Protein AF-H2ZUG1-F1 (afdb_monomer_lite)

Organism: Latimeria chalumnae (NCBI:txid7897)

Structure (mmCIF, N/CA/C/O backbone):
data_AF-H2ZUG1-F1
#
_entry.id   AF-H2ZUG1-F1
#
loop_
_atom_site.group_PDB
_atom_site.id
_atom_site.type_symbol
_atom_site.label_atom_id
_atom_site.label_alt_id
_atom_site.label_comp_id
_atom_site.label_asym_id
_atom_site.label_entity_id
_atom_site.label_seq_id
_atom_site.pdbx_PDB_ins_code
_atom_site.Cartn_x
_atom_site.Cartn_y
_atom_site.Cartn_z
_atom_site.occupancy
_atom_site.B_iso_or_equiv
_atom_site.auth_seq_id
_atom_site.auth_comp_id
_atom_site.auth_asym_id
_atom_site.auth_atom_id
_atom_site.pdbx_PDB_model_num
ATOM 1 N N . MET A 1 1 ? -25.401 -2.057 4.108 1.00 53.91 1 MET A N 1
ATOM 2 C CA . MET A 1 1 ? -24.502 -0.977 3.658 1.00 53.91 1 MET A CA 1
ATOM 3 C C . MET A 1 1 ? -23.612 -0.651 4.839 1.00 53.91 1 MET A C 1
ATOM 5 O O . MET A 1 1 ? -24.139 -0.219 5.851 1.00 53.91 1 MET A O 1
ATOM 9 N N . ILE A 1 2 ? -22.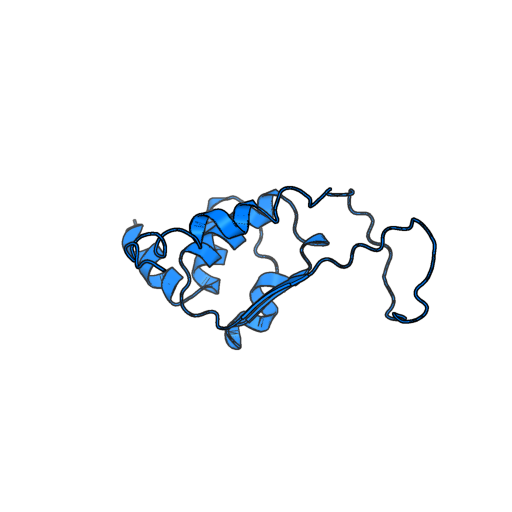327 -1.004 4.782 1.00 57.47 2 ILE A N 1
ATOM 10 C CA . ILE A 1 2 ? -21.398 -0.669 5.869 1.00 57.47 2 ILE A CA 1
ATOM 11 C C . ILE A 1 2 ? -21.137 0.832 5.773 1.00 57.47 2 ILE A C 1
ATOM 13 O O . ILE A 1 2 ? -20.850 1.336 4.685 1.00 57.47 2 ILE A O 1
ATOM 17 N N . ASP A 1 3 ? -21.267 1.543 6.888 1.00 73.25 3 ASP A N 1
ATOM 18 C CA . ASP A 1 3 ? -20.994 2.971 6.927 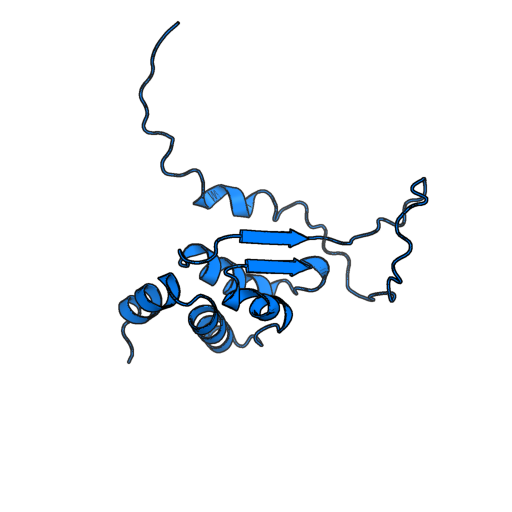1.00 73.25 3 ASP A CA 1
ATOM 19 C C . ASP A 1 3 ? -19.541 3.239 6.529 1.00 73.25 3 ASP A C 1
ATOM 21 O O . ASP A 1 3 ? -18.599 2.662 7.079 1.00 73.25 3 ASP A O 1
ATOM 25 N N . THR A 1 4 ? -19.337 4.171 5.600 1.00 72.19 4 THR A N 1
ATOM 26 C CA . THR A 1 4 ? -18.001 4.599 5.147 1.00 72.19 4 THR A CA 1
ATOM 27 C C . THR A 1 4 ? -17.116 5.047 6.315 1.00 72.19 4 THR A C 1
ATOM 29 O O . THR A 1 4 ? -15.894 4.902 6.278 1.00 72.19 4 THR A O 1
ATOM 32 N N . VAL A 1 5 ? -17.734 5.534 7.393 1.00 70.00 5 VAL A N 1
ATOM 33 C CA . VAL A 1 5 ? -17.078 5.895 8.653 1.00 70.00 5 VAL A CA 1
ATOM 34 C C . VAL A 1 5 ? -16.536 4.667 9.392 1.00 70.00 5 VAL A C 1
ATOM 36 O O . VAL A 1 5 ? -15.423 4.728 9.911 1.00 70.00 5 VAL A O 1
ATOM 39 N N . GLN A 1 6 ? -17.272 3.552 9.427 1.00 73.25 6 GLN A N 1
ATOM 40 C CA . GLN A 1 6 ? -16.811 2.311 10.060 1.00 73.25 6 GLN A CA 1
ATOM 41 C C . GLN A 1 6 ? -15.628 1.711 9.298 1.00 73.25 6 GLN A C 1
ATOM 43 O O . GLN A 1 6 ? -14.626 1.368 9.919 1.00 73.25 6 GLN A O 1
ATOM 48 N N . VAL A 1 7 ? -15.684 1.699 7.961 1.00 73.00 7 VAL A N 1
ATOM 49 C CA . VAL A 1 7 ? -14.569 1.236 7.115 1.00 73.00 7 VAL A CA 1
ATOM 50 C C . VAL A 1 7 ? -13.310 2.075 7.344 1.00 73.00 7 VAL A C 1
ATOM 52 O O . VAL A 1 7 ? -12.223 1.525 7.491 1.00 73.00 7 VAL A O 1
ATOM 55 N N . ARG A 1 8 ? -13.443 3.406 7.434 1.00 70.56 8 ARG A N 1
ATOM 56 C CA . ARG A 1 8 ? -12.309 4.301 7.725 1.00 70.56 8 ARG A CA 1
ATOM 57 C C . ARG A 1 8 ? -11.729 4.072 9.116 1.00 70.56 8 ARG A C 1
ATOM 59 O O . ARG A 1 8 ? -10.513 4.049 9.271 1.00 70.56 8 ARG A O 1
ATOM 66 N N . ARG A 1 9 ? -12.586 3.898 10.127 1.00 74.19 9 ARG A N 1
ATOM 67 C CA . ARG A 1 9 ? -12.139 3.607 11.497 1.00 74.19 9 ARG A CA 1
ATOM 68 C C . ARG A 1 9 ? -11.399 2.281 11.558 1.00 74.19 9 ARG A C 1
ATOM 70 O O . ARG A 1 9 ? -10.335 2.229 12.152 1.00 74.19 9 ARG A O 1
ATOM 77 N N . GLN A 1 10 ? -11.920 1.242 10.914 1.00 75.31 10 GLN A N 1
ATOM 78 C CA . GLN A 1 10 ? -11.281 -0.069 10.907 1.00 75.31 10 GLN A CA 1
ATOM 79 C C . GLN A 1 10 ? -9.975 -0.062 10.106 1.00 75.31 10 GLN A C 1
ATOM 81 O O . GLN A 1 10 ? -8.977 -0.599 10.575 1.00 75.31 10 GLN A O 1
ATOM 86 N N . GLY A 1 11 ? -9.930 0.650 8.976 1.00 74.19 11 GLY A N 1
ATOM 87 C CA . GLY A 1 11 ? -8.708 0.819 8.188 1.00 74.19 11 GLY A CA 1
ATOM 88 C C . GLY A 1 11 ? -7.598 1.619 8.870 1.00 74.19 11 GLY A C 1
ATOM 89 O O . GLY A 1 11 ? -6.420 1.442 8.552 1.00 74.19 11 GLY A O 1
ATOM 90 N N . ALA A 1 12 ? -7.944 2.452 9.857 1.00 78.19 12 ALA A N 1
ATOM 91 C CA . ALA A 1 12 ? -6.951 3.130 10.685 1.00 78.19 12 ALA A CA 1
ATOM 92 C C . ALA A 1 12 ? -6.102 2.139 11.505 1.00 78.19 12 ALA A C 1
ATOM 94 O O . ALA A 1 12 ? -4.916 2.395 11.723 1.00 78.19 12 ALA A O 1
ATOM 95 N N . PHE A 1 13 ? -6.691 1.009 11.914 1.00 83.88 13 PHE A N 1
ATOM 96 C CA . PHE A 1 13 ? -6.041 -0.026 12.727 1.00 83.88 13 PHE A CA 1
ATOM 97 C C . PHE A 1 13 ? -5.571 -1.228 11.902 1.00 83.88 13 PHE A C 1
ATOM 99 O O . PHE A 1 13 ? -4.554 -1.829 12.229 1.00 83.88 13 PHE A O 1
ATOM 106 N N . ASP A 1 14 ? -6.266 -1.545 10.811 1.00 90.44 14 ASP A N 1
ATOM 107 C CA . ASP A 1 14 ? -5.963 -2.682 9.948 1.00 90.44 14 ASP A CA 1
ATOM 108 C C . ASP A 1 14 ? -5.704 -2.220 8.509 1.00 90.44 14 ASP A C 1
ATOM 110 O O . ASP A 1 14 ? -6.624 -1.999 7.714 1.00 90.44 14 ASP A O 1
ATOM 114 N N . PHE A 1 15 ? -4.417 -2.066 8.183 1.00 92.75 15 PHE A N 1
ATOM 115 C CA . PHE A 1 15 ? -3.979 -1.670 6.846 1.00 92.75 15 PHE A CA 1
ATOM 116 C C . PHE A 1 15 ? -4.413 -2.687 5.789 1.00 92.75 15 PHE A C 1
ATOM 118 O O . PHE A 1 15 ? -4.875 -2.297 4.718 1.00 92.75 15 PHE A O 1
ATOM 125 N N . GLN A 1 16 ? -4.261 -3.984 6.079 1.00 93.69 16 GLN A N 1
ATOM 126 C CA . GLN A 1 16 ? -4.454 -5.038 5.090 1.00 93.69 16 GLN A CA 1
ATOM 127 C C . GLN A 1 16 ? -5.912 -5.095 4.641 1.00 93.69 16 GLN A C 1
ATOM 129 O O . GLN A 1 16 ? -6.181 -5.059 3.441 1.00 93.69 16 GLN A O 1
ATOM 134 N N . SER A 1 17 ? -6.844 -5.130 5.594 1.00 92.19 17 SER A N 1
ATOM 135 C CA . SER A 1 17 ? -8.274 -5.203 5.284 1.00 92.19 17 SER A CA 1
ATOM 136 C C . SER A 1 17 ? -8.754 -3.976 4.507 1.00 92.19 17 SER A C 1
ATOM 138 O O . SER A 1 17 ? -9.566 -4.091 3.588 1.00 92.19 17 SER A O 1
ATOM 140 N N . HIS A 1 18 ? -8.238 -2.787 4.833 1.00 93.44 18 HIS A N 1
ATOM 141 C CA . HIS A 1 18 ? -8.615 -1.570 4.120 1.00 93.44 18 HIS A CA 1
ATOM 142 C C . HIS A 1 18 ? -8.027 -1.498 2.709 1.00 93.44 18 HIS A C 1
ATOM 144 O O . HIS A 1 18 ? -8.729 -1.105 1.777 1.00 93.44 18 HIS A O 1
ATOM 150 N N . TYR A 1 19 ? -6.779 -1.933 2.544 1.00 94.94 19 TYR A N 1
ATOM 151 C CA . TYR A 1 19 ? -6.142 -2.062 1.240 1.00 94.94 19 TYR A CA 1
ATOM 152 C C . TYR A 1 19 ? -6.891 -3.043 0.337 1.00 94.94 19 TYR A C 1
ATOM 154 O O . TYR A 1 19 ? -7.218 -2.693 -0.793 1.00 94.94 19 TYR A O 1
ATOM 162 N N . GLU A 1 20 ? -7.244 -4.228 0.840 1.00 94.75 20 GLU A N 1
ATOM 163 C CA . GLU A 1 20 ? -8.019 -5.222 0.085 1.00 94.75 20 GLU A CA 1
ATOM 164 C C . GLU A 1 20 ? -9.405 -4.696 -0.308 1.00 94.75 20 GLU A C 1
ATOM 166 O O . GLU A 1 20 ? -9.837 -4.883 -1.447 1.00 94.75 20 GLU A O 1
ATOM 171 N N . TYR A 1 21 ? -10.072 -3.972 0.595 1.00 93.50 21 TYR A N 1
ATOM 172 C CA . TYR A 1 21 ? -11.339 -3.303 0.303 1.00 93.50 21 TYR A CA 1
ATOM 173 C C . TYR A 1 21 ? -11.205 -2.264 -0.820 1.00 93.50 21 TYR A C 1
ATOM 175 O O . TYR A 1 21 ? -12.018 -2.242 -1.744 1.00 93.50 21 TYR A O 1
ATOM 183 N N . LEU A 1 22 ? -10.180 -1.406 -0.767 1.00 93.06 22 LEU A N 1
ATOM 184 C CA . LEU A 1 22 ? -9.937 -0.407 -1.809 1.00 93.06 22 LEU A CA 1
ATOM 185 C C . LEU A 1 22 ? -9.539 -1.052 -3.134 1.00 93.06 22 LEU A C 1
ATOM 187 O O . LEU A 1 22 ? -9.949 -0.566 -4.185 1.00 93.06 22 LEU A O 1
ATOM 191 N N . CYS A 1 23 ? -8.801 -2.161 -3.086 1.00 94.62 23 CYS A N 1
ATOM 192 C CA . CYS A 1 23 ? -8.491 -2.938 -4.272 1.00 94.62 23 CYS A CA 1
ATOM 193 C C . CYS A 1 23 ? -9.761 -3.455 -4.952 1.00 94.62 23 CYS A C 1
ATOM 195 O O . CYS A 1 23 ? -9.936 -3.226 -6.147 1.00 94.62 23 CYS A O 1
ATOM 197 N N . ALA A 1 24 ? -10.674 -4.055 -4.180 1.00 93.56 24 ALA A N 1
ATOM 198 C CA . ALA A 1 24 ? -11.964 -4.527 -4.678 1.00 93.56 24 ALA A CA 1
ATOM 199 C C . ALA A 1 24 ? -12.846 -3.391 -5.223 1.00 93.56 24 ALA A C 1
ATOM 201 O O . ALA A 1 24 ? -13.533 -3.576 -6.220 1.00 93.56 24 ALA A O 1
ATOM 202 N N . LEU A 1 25 ? -12.811 -2.205 -4.605 1.00 91.88 25 LEU A N 1
ATOM 203 C CA . LEU A 1 25 ? -13.580 -1.039 -5.054 1.00 91.88 25 LEU A CA 1
ATOM 204 C C . LEU A 1 25 ? -13.064 -0.446 -6.379 1.00 91.88 25 LEU A C 1
ATOM 206 O O . LEU A 1 25 ? -13.808 0.243 -7.071 1.00 91.88 25 LEU A O 1
ATOM 210 N N . GLN A 1 26 ? -11.788 -0.663 -6.698 1.00 90.75 26 GLN A N 1
ATOM 211 C CA . GLN A 1 26 ? -11.097 -0.077 -7.852 1.00 90.75 26 GLN A CA 1
ATOM 212 C C . GLN A 1 26 ? -10.734 -1.119 -8.919 1.00 90.75 26 GLN A C 1
ATOM 214 O O . GLN A 1 26 ? -9.883 -0.843 -9.763 1.00 90.75 26 GLN A O 1
ATOM 219 N N . ASP A 1 27 ? -11.329 -2.315 -8.852 1.00 90.81 27 ASP A N 1
ATOM 220 C CA . ASP A 1 27 ? -11.058 -3.440 -9.758 1.00 90.81 27 ASP A CA 1
ATOM 221 C C . ASP A 1 27 ? -9.555 -3.761 -9.903 1.00 90.81 27 ASP A C 1
ATOM 223 O O . ASP A 1 27 ? -9.064 -4.138 -10.969 1.00 90.81 27 ASP A O 1
ATOM 227 N N . SER A 1 28 ? -8.801 -3.611 -8.809 1.00 91.00 28 SER A N 1
ATOM 228 C CA . SER A 1 28 ? -7.372 -3.931 -8.746 1.00 91.00 28 SER A CA 1
ATOM 229 C C . SER A 1 28 ? -7.121 -5.177 -7.900 1.00 91.00 28 SER A C 1
ATOM 231 O O . SER A 1 28 ? -7.890 -5.522 -7.002 1.00 91.00 28 SER A O 1
ATOM 233 N N . VAL A 1 29 ? -6.027 -5.880 -8.195 1.00 93.00 29 VAL A N 1
ATOM 234 C CA . VAL A 1 29 ? -5.657 -7.110 -7.486 1.00 93.00 29 VAL A CA 1
ATOM 235 C C . VAL A 1 29 ? -4.675 -6.766 -6.362 1.00 93.00 29 VAL A C 1
ATOM 237 O O . VAL A 1 29 ? -3.641 -6.156 -6.649 1.00 93.00 29 VAL A O 1
ATOM 240 N N . PRO A 1 30 ? -4.937 -7.174 -5.103 1.00 94.50 30 PRO A N 1
ATOM 241 C CA . PRO A 1 30 ? -4.018 -6.941 -3.995 1.00 94.50 30 PRO A CA 1
ATOM 242 C C . PRO A 1 30 ? -2.635 -7.533 -4.277 1.00 94.50 30 PRO A C 1
ATOM 244 O O . PRO A 1 30 ? -2.494 -8.727 -4.551 1.00 94.50 30 PRO A O 1
ATOM 247 N N . LEU A 1 31 ? -1.595 -6.706 -4.180 1.00 94.38 31 LEU A N 1
ATOM 248 C CA . LEU A 1 31 ? -0.229 -7.127 -4.470 1.00 94.38 31 LEU A CA 1
ATOM 249 C C . LEU A 1 31 ? 0.367 -7.893 -3.275 1.00 94.38 31 LEU A C 1
ATOM 251 O O . LEU A 1 31 ? 0.401 -7.353 -2.166 1.00 94.38 31 LEU A O 1
ATOM 255 N N . PRO A 1 32 ? 0.935 -9.101 -3.471 1.00 93.69 32 PRO A N 1
ATOM 256 C CA . PRO A 1 32 ? 1.577 -9.852 -2.387 1.00 93.69 32 PRO A CA 1
ATOM 257 C C . PRO A 1 32 ? 2.703 -9.072 -1.700 1.00 93.69 32 PRO A C 1
ATOM 259 O O . PRO A 1 32 ? 2.854 -9.147 -0.485 1.00 93.69 32 PRO A O 1
ATOM 262 N N . ALA A 1 33 ? 3.451 -8.271 -2.468 1.00 91.00 33 ALA A N 1
ATOM 263 C CA . ALA A 1 33 ? 4.527 -7.429 -1.949 1.00 91.00 33 ALA A CA 1
ATOM 264 C C . ALA A 1 33 ? 4.033 -6.405 -0.912 1.00 91.00 33 ALA A C 1
ATOM 266 O O . ALA A 1 33 ? 4.727 -6.147 0.063 1.00 91.00 33 ALA A O 1
ATOM 267 N N . VAL A 1 34 ? 2.817 -5.871 -1.080 1.00 93.38 34 VAL A N 1
ATOM 268 C CA . VAL A 1 34 ? 2.208 -4.923 -0.131 1.00 93.38 34 VAL A CA 1
ATOM 269 C C . VAL A 1 34 ? 1.844 -5.616 1.186 1.00 93.38 34 VAL A C 1
ATOM 271 O O . VAL A 1 34 ? 1.858 -4.986 2.236 1.00 93.38 34 VAL A O 1
ATOM 274 N N . LYS A 1 35 ? 1.550 -6.920 1.148 1.00 93.81 35 LYS A N 1
ATOM 275 C CA . LYS A 1 35 ? 1.097 -7.702 2.308 1.00 93.81 35 LYS A CA 1
ATOM 276 C C . LYS A 1 35 ? 2.224 -8.384 3.089 1.00 93.81 35 LYS A C 1
ATOM 278 O O . LYS A 1 35 ? 1.986 -8.852 4.198 1.00 93.81 35 LYS A O 1
ATOM 283 N N . ALA A 1 36 ? 3.429 -8.453 2.525 1.00 91.62 36 ALA A N 1
ATOM 284 C CA . ALA A 1 36 ? 4.495 -9.342 2.987 1.00 91.62 36 ALA A CA 1
ATOM 285 C C . ALA A 1 36 ? 4.951 -9.108 4.439 1.00 91.62 36 ALA A C 1
ATOM 287 O O . ALA A 1 36 ? 5.235 -10.077 5.141 1.00 91.62 36 ALA A O 1
ATOM 288 N N . TYR A 1 37 ? 5.006 -7.850 4.888 1.00 90.75 37 TYR A N 1
ATOM 289 C CA . TYR A 1 37 ? 5.570 -7.476 6.195 1.00 90.75 37 TYR A CA 1
ATOM 290 C C . TYR A 1 37 ? 4.583 -6.719 7.100 1.00 90.75 37 TYR A C 1
ATOM 292 O O . TYR A 1 37 ? 4.965 -6.178 8.140 1.00 90.75 37 TYR A O 1
ATOM 300 N N . LEU A 1 38 ? 3.291 -6.704 6.746 1.00 91.88 38 LEU A N 1
ATOM 301 C CA . LEU A 1 38 ? 2.276 -5.936 7.480 1.00 91.88 38 LEU A CA 1
ATOM 302 C C . LEU A 1 38 ? 2.080 -6.428 8.918 1.00 91.88 38 LEU A C 1
ATOM 304 O O . LEU A 1 38 ? 1.812 -5.628 9.809 1.00 91.88 38 LEU A O 1
ATOM 308 N N . ASN A 1 39 ? 2.267 -7.727 9.165 1.00 90.50 39 ASN A N 1
ATOM 309 C CA . ASN A 1 39 ? 2.234 -8.316 10.507 1.00 90.50 39 ASN A CA 1
ATOM 310 C C . ASN A 1 39 ? 3.347 -7.786 11.431 1.00 90.50 39 ASN A C 1
ATOM 312 O O . ASN A 1 39 ? 3.202 -7.838 12.648 1.00 90.50 39 ASN A O 1
ATOM 316 N N . GLN A 1 40 ? 4.438 -7.269 10.863 1.00 91.81 40 GLN A N 1
ATOM 317 C CA . GLN A 1 40 ? 5.527 -6.608 11.588 1.00 91.81 40 GLN A CA 1
ATOM 318 C C . GLN A 1 40 ? 5.306 -5.090 11.700 1.00 91.81 40 GLN A C 1
ATOM 320 O O . GLN A 1 40 ? 6.157 -4.378 12.227 1.00 91.81 40 GLN A O 1
ATOM 325 N N . GLY A 1 41 ? 4.177 -4.578 11.197 1.00 88.50 41 GLY A N 1
ATOM 326 C CA . GLY A 1 41 ? 3.917 -3.145 11.085 1.00 88.50 41 GLY A CA 1
ATOM 327 C C . GLY A 1 41 ? 4.712 -2.477 9.962 1.00 88.50 41 GLY A C 1
ATOM 328 O O . GLY A 1 41 ? 4.859 -1.258 9.968 1.00 88.50 41 GLY A O 1
ATOM 329 N N . VAL A 1 42 ? 5.233 -3.246 9.004 1.00 91.38 42 VAL A N 1
ATOM 330 C CA . VAL A 1 42 ? 6.133 -2.743 7.965 1.00 91.38 42 VAL A CA 1
ATOM 331 C C . VAL A 1 42 ? 5.481 -2.833 6.587 1.00 91.38 42 VAL A C 1
ATOM 333 O O . VAL A 1 42 ? 4.996 -3.888 6.180 1.00 91.38 42 VAL A O 1
ATOM 336 N N . LEU A 1 43 ? 5.531 -1.739 5.830 1.00 93.19 43 LEU A N 1
ATOM 337 C CA . LEU A 1 43 ? 5.286 -1.745 4.391 1.00 93.19 43 LEU A CA 1
ATOM 338 C C . LEU A 1 43 ? 6.608 -1.494 3.663 1.00 93.19 43 LEU A C 1
ATOM 340 O O . LEU A 1 43 ? 7.109 -0.379 3.685 1.00 93.19 43 LEU A O 1
ATOM 344 N N . ASP A 1 44 ? 7.163 -2.511 3.008 1.00 91.69 44 ASP A N 1
ATOM 345 C CA . ASP A 1 44 ? 8.383 -2.391 2.201 1.00 91.69 44 ASP A CA 1
ATOM 346 C C . ASP A 1 44 ? 8.125 -2.948 0.800 1.00 91.69 44 ASP A C 1
ATOM 348 O O . ASP A 1 44 ? 7.996 -4.160 0.609 1.00 91.69 44 ASP A O 1
ATOM 352 N N . ILE A 1 45 ? 8.017 -2.049 -0.179 1.00 92.75 45 ILE A N 1
ATOM 353 C CA . ILE A 1 45 ? 7.692 -2.397 -1.563 1.00 92.75 45 ILE A CA 1
ATOM 354 C C . ILE A 1 45 ? 8.721 -1.841 -2.543 1.00 92.75 45 ILE A C 1
ATOM 356 O O . ILE A 1 45 ? 9.233 -0.731 -2.392 1.00 92.75 45 ILE A O 1
ATOM 360 N N . ASN A 1 46 ? 8.986 -2.608 -3.603 1.00 90.12 46 ASN A N 1
ATOM 361 C CA . ASN A 1 46 ? 9.700 -2.098 -4.767 1.00 90.12 46 ASN A CA 1
ATOM 362 C C . ASN A 1 46 ? 8.708 -1.361 -5.676 1.00 90.12 46 ASN A C 1
ATOM 364 O O . ASN A 1 46 ? 7.864 -1.993 -6.315 1.00 90.12 46 ASN A O 1
ATOM 368 N N . GLY A 1 47 ? 8.827 -0.038 -5.738 1.00 88.50 47 GLY A N 1
ATOM 369 C CA . GLY A 1 47 ? 7.940 0.830 -6.497 1.00 88.50 47 GLY A CA 1
ATOM 370 C C . GLY A 1 47 ? 7.985 0.604 -8.008 1.00 88.50 47 GLY A C 1
ATOM 371 O O . GLY A 1 47 ? 6.973 0.811 -8.671 1.00 88.50 47 GLY A O 1
ATOM 372 N N . ASP A 1 48 ? 9.091 0.087 -8.549 1.00 86.00 48 ASP A N 1
ATOM 373 C CA . ASP A 1 48 ? 9.213 -0.219 -9.983 1.00 86.00 48 ASP A CA 1
ATOM 374 C C . ASP A 1 48 ? 8.331 -1.407 -10.399 1.00 86.00 48 ASP A C 1
ATOM 376 O O . ASP A 1 48 ? 8.007 -1.578 -11.573 1.00 86.00 48 ASP A O 1
ATOM 380 N N . ARG A 1 49 ? 7.943 -2.249 -9.432 1.00 87.19 49 ARG A N 1
ATOM 381 C CA . ARG A 1 49 ? 7.069 -3.413 -9.645 1.00 87.19 49 ARG A CA 1
ATOM 382 C C . ARG A 1 49 ? 5.589 -3.097 -9.428 1.00 87.19 49 ARG A C 1
ATOM 384 O O . ARG A 1 49 ? 4.755 -3.984 -9.598 1.00 87.19 49 ARG A O 1
ATOM 391 N N . VAL A 1 50 ? 5.255 -1.864 -9.050 1.00 89.69 50 VAL A N 1
ATOM 392 C CA . VAL A 1 50 ? 3.876 -1.425 -8.816 1.00 89.69 50 VAL A CA 1
ATOM 393 C C . VAL A 1 50 ? 3.402 -0.633 -10.026 1.00 89.69 50 VAL A C 1
ATOM 395 O O . VAL A 1 50 ? 3.968 0.406 -10.373 1.00 89.69 50 VAL A O 1
ATOM 398 N N . ARG A 1 51 ? 2.345 -1.115 -10.687 1.00 89.38 51 ARG A N 1
ATOM 399 C CA . ARG A 1 51 ? 1.760 -0.406 -11.832 1.00 89.38 51 ARG A CA 1
ATOM 400 C C . ARG A 1 51 ? 1.086 0.876 -11.352 1.00 89.38 51 ARG A C 1
ATOM 402 O O . ARG A 1 51 ? 0.549 0.926 -10.251 1.00 89.38 51 ARG A O 1
ATOM 409 N N . LEU A 1 52 ? 1.046 1.892 -12.214 1.00 87.25 52 LEU A N 1
ATOM 410 C CA . LEU A 1 52 ? 0.444 3.191 -11.899 1.00 87.25 52 LEU A CA 1
ATOM 411 C C . LEU A 1 52 ? -0.960 3.122 -11.248 1.00 87.25 52 LEU A C 1
ATOM 413 O O . LEU A 1 52 ? -1.141 3.783 -10.229 1.00 87.25 52 LEU A O 1
ATOM 417 N N . PRO A 1 53 ? -1.939 2.338 -11.751 1.00 88.88 53 PRO A N 1
ATOM 418 C CA . PRO A 1 53 ? -3.260 2.263 -11.117 1.00 88.88 53 PRO A CA 1
ATOM 419 C C . PRO A 1 53 ? -3.231 1.588 -9.739 1.00 88.88 53 PRO A C 1
ATOM 421 O O . PRO A 1 53 ? -3.990 1.973 -8.853 1.00 88.88 53 PRO A O 1
ATOM 424 N N . ASP A 1 54 ? -2.313 0.641 -9.526 1.00 90.56 54 ASP A N 1
ATOM 425 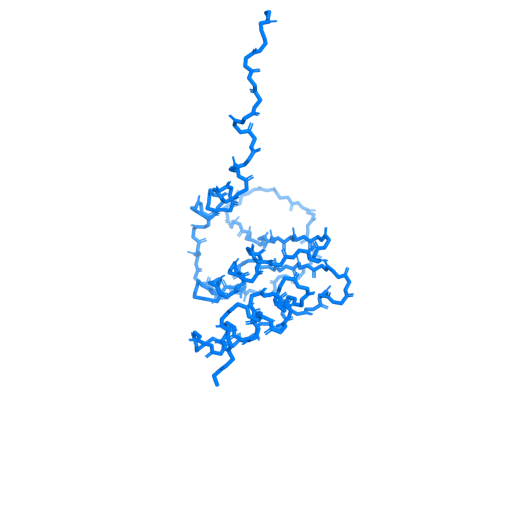C CA . ASP A 1 54 ? -2.204 -0.118 -8.276 1.00 90.56 54 ASP A CA 1
ATOM 426 C C . ASP A 1 54 ? -1.647 0.748 -7.122 1.00 90.56 54 ASP A C 1
ATOM 428 O O . ASP A 1 54 ? -1.741 0.364 -5.956 1.00 90.56 54 ASP A O 1
ATOM 432 N N . TRP A 1 55 ? -1.121 1.947 -7.414 1.00 93.38 55 TRP A N 1
ATOM 433 C CA . TRP A 1 55 ? -0.696 2.917 -6.397 1.00 93.38 55 TRP A CA 1
ATOM 434 C C . TRP A 1 55 ? -1.854 3.571 -5.652 1.00 93.38 55 TRP A C 1
ATOM 436 O O . TRP A 1 55 ? -1.714 3.880 -4.469 1.00 93.38 55 TRP A O 1
ATOM 446 N N . VAL A 1 56 ? -2.992 3.788 -6.310 1.00 93.81 56 VAL A N 1
ATOM 447 C CA . VAL A 1 56 ? -4.141 4.473 -5.704 1.00 93.81 56 VAL A CA 1
ATOM 448 C C . VAL A 1 56 ? -4.631 3.772 -4.424 1.00 93.81 56 VAL A C 1
ATOM 450 O O . VAL A 1 56 ? -4.726 4.450 -3.395 1.00 93.81 56 VAL A O 1
ATOM 453 N N . PRO A 1 57 ? -4.891 2.448 -4.405 1.00 94.81 57 PRO A N 1
ATOM 454 C CA . PRO A 1 57 ? -5.338 1.777 -3.186 1.00 94.81 57 PRO A CA 1
ATOM 455 C C . PRO A 1 57 ? -4.244 1.744 -2.107 1.00 94.81 57 PRO A C 1
ATOM 457 O O . PRO A 1 57 ? -4.565 1.850 -0.923 1.00 94.81 57 PRO A O 1
ATOM 460 N N . ILE A 1 58 ? -2.960 1.674 -2.485 1.00 94.56 58 ILE A N 1
ATOM 461 C CA . ILE A 1 58 ? -1.827 1.716 -1.540 1.00 94.56 58 ILE A CA 1
ATOM 462 C C . ILE A 1 58 ? -1.780 3.070 -0.821 1.00 94.56 58 ILE A C 1
ATOM 464 O O . ILE A 1 58 ? -1.759 3.124 0.409 1.00 94.56 58 ILE A O 1
ATOM 468 N N . LEU A 1 59 ? -1.796 4.169 -1.579 1.00 93.88 59 LEU A N 1
ATOM 469 C CA . LEU A 1 59 ? -1.680 5.524 -1.036 1.00 93.88 59 LEU A CA 1
ATOM 470 C C . LEU A 1 59 ? -2.898 5.909 -0.191 1.00 93.88 59 LEU A C 1
ATOM 472 O O . LEU A 1 59 ? -2.744 6.478 0.890 1.00 93.88 59 LEU A O 1
ATOM 476 N N . ASN A 1 60 ? -4.102 5.545 -0.634 1.00 91.75 60 ASN A N 1
ATOM 477 C CA . ASN A 1 60 ? -5.323 5.784 0.132 1.00 91.75 60 ASN A CA 1
ATOM 478 C C . ASN A 1 60 ? -5.326 5.007 1.457 1.00 91.75 60 ASN A C 1
ATOM 480 O O . ASN A 1 60 ? -5.732 5.550 2.485 1.00 91.75 60 ASN A O 1
ATOM 484 N N . SER A 1 61 ? -4.814 3.771 1.452 1.00 92.62 61 SER A N 1
ATOM 485 C CA . SER A 1 61 ? -4.681 2.974 2.675 1.00 92.62 61 SER A CA 1
ATOM 486 C C . SER A 1 61 ? -3.675 3.583 3.647 1.00 92.62 61 SER A C 1
ATOM 488 O O . SER A 1 61 ? -3.953 3.690 4.842 1.00 92.62 61 SER A O 1
ATOM 490 N N . LEU A 1 62 ? -2.532 4.049 3.131 1.00 91.69 62 LEU A N 1
ATOM 491 C CA . LEU A 1 62 ? -1.505 4.735 3.917 1.00 91.69 62 LEU A CA 1
ATOM 492 C C . LEU A 1 62 ? -2.013 6.041 4.538 1.00 91.69 62 LEU A C 1
ATOM 494 O O . LEU A 1 62 ? -1.671 6.343 5.677 1.00 91.69 62 LEU A O 1
ATOM 498 N N . GLY A 1 63 ? -2.849 6.801 3.826 1.00 88.44 63 GLY A N 1
ATOM 499 C CA . GLY A 1 63 ? -3.381 8.070 4.331 1.00 88.44 63 GLY A CA 1
ATOM 500 C C . GLY A 1 63 ? -4.237 7.923 5.596 1.00 88.44 63 GLY A C 1
ATOM 501 O O . GLY A 1 63 ? -4.268 8.824 6.440 1.00 88.44 63 GLY A O 1
ATOM 502 N N . ILE A 1 64 ? -4.916 6.782 5.753 1.00 87.31 64 ILE A N 1
ATOM 503 C CA . ILE A 1 64 ? -5.823 6.522 6.879 1.00 87.31 64 ILE A CA 1
ATOM 504 C C . ILE A 1 64 ? -5.141 5.699 7.975 1.00 87.31 64 ILE A C 1
ATOM 506 O O . ILE A 1 64 ? -5.430 5.911 9.155 1.00 87.31 64 ILE A O 1
ATOM 510 N N . ASN A 1 65 ? -4.232 4.791 7.616 1.00 89.88 65 ASN A N 1
ATOM 511 C CA . ASN A 1 65 ? -3.595 3.900 8.575 1.00 89.88 65 ASN A CA 1
ATOM 512 C C . ASN A 1 65 ? -2.723 4.646 9.601 1.00 89.88 65 ASN A C 1
ATOM 514 O O . ASN A 1 65 ? -2.023 5.605 9.271 1.00 89.88 65 ASN A O 1
ATOM 518 N N . LYS A 1 66 ? -2.777 4.198 10.861 1.00 86.94 66 LYS A N 1
ATOM 519 C CA . LYS A 1 66 ? -2.007 4.749 11.992 1.00 86.94 66 LYS A CA 1
ATOM 520 C C . LYS A 1 66 ? -1.164 3.698 12.722 1.00 86.94 66 LYS A C 1
ATOM 522 O O . LYS A 1 66 ? -0.601 4.006 13.765 1.00 86.94 66 LYS A O 1
ATOM 527 N N . HIS A 1 67 ? -1.106 2.472 12.202 1.00 88.69 67 HIS A N 1
ATOM 528 C CA . HIS A 1 67 ? -0.513 1.314 12.878 1.00 88.69 67 HIS A CA 1
ATOM 529 C C . HIS A 1 67 ? 0.791 0.817 12.251 1.00 88.69 67 HIS A C 1
ATOM 531 O O . HIS A 1 67 ? 1.552 0.118 12.919 1.00 88.69 67 HIS A O 1
ATOM 537 N N . LEU A 1 68 ? 1.065 1.164 10.991 1.00 90.31 68 LEU A N 1
ATOM 538 C CA . LEU A 1 68 ? 2.362 0.892 10.382 1.00 90.31 68 LEU A CA 1
ATOM 539 C C . LEU A 1 68 ? 3.456 1.692 11.101 1.00 90.31 68 LEU A C 1
ATOM 541 O O . LEU A 1 68 ? 3.364 2.910 11.241 1.00 90.31 68 LEU A O 1
ATOM 545 N N . THR A 1 69 ? 4.493 0.993 11.549 1.00 92.12 69 THR A N 1
ATOM 546 C CA . THR A 1 69 ? 5.671 1.553 12.219 1.00 92.12 69 THR A CA 1
ATOM 547 C C . THR A 1 69 ? 6.730 2.001 11.220 1.00 92.12 69 THR A C 1
ATOM 549 O O . THR A 1 69 ? 7.490 2.926 11.503 1.00 92.12 69 THR A O 1
ATOM 552 N N . PHE A 1 70 ? 6.778 1.368 10.046 1.00 91.62 70 PHE A N 1
ATOM 553 C CA . PHE A 1 70 ? 7.753 1.677 9.010 1.00 91.62 70 PHE A CA 1
ATOM 554 C C . PHE A 1 70 ? 7.152 1.536 7.613 1.00 91.62 70 PHE A C 1
ATOM 556 O O . PHE A 1 70 ? 6.459 0.565 7.306 1.00 91.62 70 PHE A O 1
ATOM 563 N N . VAL A 1 71 ? 7.451 2.508 6.752 1.00 92.31 71 VAL A N 1
ATOM 564 C CA . VAL A 1 71 ? 7.045 2.512 5.347 1.00 92.31 71 VAL A CA 1
ATOM 565 C C . VAL A 1 71 ? 8.263 2.836 4.492 1.00 92.31 71 VAL A C 1
ATOM 567 O O . VAL A 1 71 ? 8.861 3.901 4.632 1.00 92.31 71 VAL A O 1
ATOM 570 N N . ALA A 1 72 ? 8.610 1.928 3.588 1.00 91.06 72 ALA A N 1
ATOM 571 C CA . ALA A 1 72 ? 9.665 2.083 2.606 1.00 91.06 72 ALA A CA 1
ATOM 572 C C . ALA A 1 72 ? 9.140 1.783 1.202 1.00 91.06 72 ALA A C 1
ATOM 574 O O . ALA A 1 72 ? 8.500 0.765 0.936 1.00 91.06 72 ALA A O 1
ATOM 575 N N . VAL A 1 73 ? 9.475 2.681 0.280 1.00 91.62 73 VAL A N 1
ATOM 576 C CA . VAL A 1 73 ? 9.304 2.478 -1.155 1.00 91.62 73 VAL A CA 1
ATOM 577 C C . VAL A 1 73 ? 10.685 2.555 -1.780 1.00 91.62 73 VAL A C 1
ATOM 579 O O . VAL A 1 73 ? 11.325 3.605 -1.758 1.00 91.62 73 VAL A O 1
ATOM 582 N N . ARG A 1 74 ? 11.160 1.431 -2.310 1.00 87.75 74 ARG A N 1
ATOM 583 C CA . ARG A 1 74 ? 12.474 1.324 -2.952 1.00 87.75 74 ARG A CA 1
ATOM 584 C C . ARG A 1 74 ? 12.313 1.329 -4.463 1.00 87.75 74 ARG A C 1
ATOM 586 O O . ARG A 1 74 ? 11.365 0.751 -4.979 1.00 87.75 74 ARG A O 1
ATOM 593 N N . SER A 1 75 ? 13.254 1.939 -5.168 1.00 83.62 75 SER A N 1
ATOM 594 C CA . SER A 1 75 ? 13.426 1.748 -6.609 1.00 83.62 75 SER A CA 1
ATOM 595 C C . SER A 1 75 ? 14.758 1.035 -6.818 1.00 83.62 75 SER A C 1
ATOM 597 O O . SER A 1 75 ? 15.758 1.374 -6.185 1.00 83.62 75 SER A O 1
ATOM 599 N N . CYS A 1 76 ? 14.759 0.005 -7.654 1.00 75.62 76 CYS A N 1
ATOM 600 C CA . CYS A 1 76 ? 15.944 -0.726 -8.090 1.00 75.62 76 CYS A CA 1
ATOM 601 C C . CYS A 1 76 ? 16.292 -0.388 -9.547 1.00 75.62 76 CYS A C 1
ATOM 603 O O . CYS A 1 76 ? 16.939 -1.189 -10.223 1.00 75.62 76 CYS A O 1
ATOM 605 N N . TYR A 1 77 ? 15.862 0.779 -10.039 1.00 70.19 77 TYR A N 1
ATOM 606 C CA . TYR A 1 77 ? 16.182 1.239 -11.381 1.00 70.19 77 TYR A CA 1
ATOM 607 C C . TYR A 1 77 ? 17.700 1.389 -11.550 1.00 70.19 77 TYR A C 1
ATOM 609 O O . TYR A 1 77 ? 18.316 2.319 -11.029 1.00 70.19 77 TYR A O 1
ATOM 617 N N . GLN A 1 78 ? 18.309 0.477 -12.308 1.00 60.16 78 GLN A N 1
ATOM 618 C CA . GLN A 1 78 ? 19.665 0.655 -12.810 1.00 60.16 78 GLN A CA 1
ATOM 619 C C . GLN A 1 78 ? 19.573 1.434 -14.119 1.00 60.16 78 GLN A C 1
ATOM 621 O O . GLN A 1 78 ? 19.165 0.901 -15.151 1.00 60.16 78 GLN A O 1
ATOM 626 N N . SER A 1 79 ? 19.924 2.719 -14.075 1.00 52.59 79 SER A N 1
ATOM 627 C CA . SER A 1 79 ? 20.110 3.495 -15.296 1.00 52.59 79 SER A CA 1
ATOM 628 C C . SER A 1 79 ? 21.307 2.897 -16.025 1.00 52.59 79 SER A C 1
ATOM 630 O O . SER A 1 79 ? 22.432 3.014 -15.551 1.00 52.59 79 SER A O 1
ATOM 632 N N . SER A 1 80 ? 21.092 2.243 -17.165 1.00 54.12 80 SER A N 1
ATOM 633 C CA . SER A 1 80 ? 22.162 1.648 -17.978 1.00 54.12 80 SER A CA 1
ATOM 634 C C . SER A 1 80 ? 23.044 2.697 -18.678 1.00 54.12 80 SER A C 1
ATOM 636 O O . SER A 1 80 ? 23.607 2.433 -19.739 1.00 54.12 80 SER A O 1
ATOM 638 N N . ASN A 1 81 ? 23.142 3.906 -18.130 1.00 48.84 81 ASN A N 1
ATOM 639 C CA . ASN A 1 81 ? 24.061 4.927 -18.594 1.00 48.84 81 ASN A CA 1
ATOM 640 C C . ASN A 1 81 ? 25.352 4.687 -17.819 1.00 48.84 81 ASN A C 1
ATOM 642 O O . ASN A 1 81 ? 25.472 5.100 -16.669 1.00 48.84 81 ASN A O 1
ATOM 646 N N . GLY A 1 82 ? 26.234 3.898 -18.434 1.00 52.94 82 GLY A N 1
ATOM 647 C CA . GLY A 1 82 ? 27.468 3.425 -17.830 1.00 52.94 82 GLY A CA 1
ATOM 648 C C . GLY A 1 82 ? 28.271 4.545 -17.186 1.00 52.94 82 GLY A C 1
ATOM 649 O O . GLY A 1 82 ? 28.552 5.551 -17.820 1.00 52.94 82 GLY A O 1
ATOM 650 N N . GLU A 1 83 ? 28.602 4.359 -15.917 1.00 50.75 83 GLU A N 1
ATOM 651 C CA . GLU A 1 83 ? 29.967 4.242 -15.407 1.00 50.75 83 GLU A CA 1
ATOM 652 C C . GLU A 1 83 ? 29.879 4.044 -13.889 1.00 50.75 83 GLU A C 1
ATOM 654 O O . GLU A 1 83 ? 29.163 4.754 -13.190 1.00 50.75 83 GLU A O 1
ATOM 659 N N . THR A 1 84 ? 30.607 3.035 -13.404 1.00 48.72 84 THR A N 1
ATOM 660 C CA . THR A 1 84 ? 30.924 2.758 -11.992 1.00 48.72 84 THR A CA 1
ATOM 661 C C . THR A 1 84 ? 29.751 2.592 -11.015 1.00 48.72 84 THR A C 1
ATOM 663 O O . THR A 1 84 ? 29.261 3.556 -10.451 1.00 48.72 84 THR A O 1
ATOM 666 N N . ASP A 1 85 ? 29.415 1.344 -10.674 1.00 41.12 85 ASP A N 1
ATOM 667 C CA . ASP A 1 85 ? 29.801 0.862 -9.341 1.00 41.12 85 ASP A CA 1
ATOM 668 C C . ASP A 1 85 ? 29.831 -0.672 -9.285 1.00 41.12 85 ASP A C 1
ATOM 670 O O . ASP A 1 85 ? 28.882 -1.388 -9.609 1.00 41.12 85 ASP A O 1
ATOM 674 N N . ILE A 1 86 ? 30.982 -1.180 -8.885 1.00 45.72 86 ILE A N 1
ATOM 675 C CA . ILE A 1 86 ? 31.380 -2.585 -8.871 1.00 45.72 86 ILE A CA 1
ATOM 676 C C . ILE A 1 86 ? 30.924 -3.259 -7.576 1.00 45.72 86 ILE A C 1
ATOM 678 O O . ILE A 1 86 ? 31.725 -3.943 -6.967 1.00 45.72 86 ILE A O 1
ATOM 682 N N . ASN A 1 87 ? 29.682 -3.080 -7.106 1.00 43.53 87 ASN A N 1
ATOM 683 C CA . ASN A 1 87 ? 29.281 -3.645 -5.803 1.00 43.53 87 ASN A CA 1
ATOM 684 C C . ASN A 1 87 ? 27.778 -3.907 -5.609 1.00 43.53 87 ASN A C 1
ATOM 686 O O . ASN A 1 87 ? 27.249 -3.722 -4.517 1.00 43.53 87 ASN A O 1
ATOM 690 N N . ASN A 1 88 ? 27.062 -4.421 -6.613 1.00 43.31 88 ASN A N 1
ATOM 691 C CA . ASN A 1 88 ? 25.777 -5.061 -6.307 1.00 43.31 88 ASN A CA 1
ATOM 692 C C . ASN A 1 88 ? 25.487 -6.271 -7.197 1.00 43.31 88 ASN A C 1
ATOM 694 O O . ASN A 1 88 ? 24.625 -6.268 -8.074 1.00 43.31 88 ASN A O 1
ATOM 698 N N . ARG A 1 89 ? 26.259 -7.335 -6.958 1.00 40.97 89 ARG A N 1
ATOM 699 C CA . ARG A 1 89 ? 26.037 -8.677 -7.508 1.00 40.97 89 ARG A CA 1
ATOM 700 C C . ARG A 1 89 ? 24.880 -9.366 -6.780 1.00 40.97 89 ARG A C 1
ATOM 702 O O . ARG A 1 89 ? 25.088 -10.339 -6.066 1.00 40.97 89 ARG A O 1
ATOM 709 N N . PHE A 1 90 ? 23.660 -8.892 -6.984 1.00 39.50 90 PHE A N 1
ATOM 710 C CA . PHE A 1 90 ? 22.470 -9.693 -6.716 1.00 39.50 90 PHE A CA 1
ATOM 711 C C . PHE A 1 90 ? 21.606 -9.69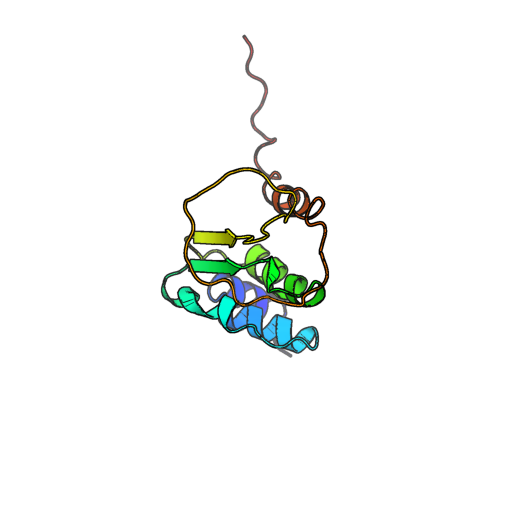4 -7.969 1.00 39.50 90 PHE A C 1
ATOM 713 O O . PHE A 1 90 ? 20.831 -8.778 -8.206 1.00 39.50 90 PHE A O 1
ATOM 720 N N . TYR A 1 91 ? 21.850 -10.719 -8.790 1.00 42.06 91 TYR A N 1
ATOM 721 C CA . TYR A 1 91 ? 21.029 -11.242 -9.884 1.00 42.06 91 TYR A CA 1
ATOM 722 C C . TYR A 1 91 ? 19.747 -10.446 -10.169 1.00 42.06 91 TYR A C 1
ATOM 724 O O . TYR A 1 91 ? 18.685 -10.728 -9.612 1.00 42.06 91 TYR A O 1
ATOM 732 N N . LEU A 1 92 ? 19.837 -9.467 -11.069 1.00 42.44 92 LEU A N 1
ATOM 733 C CA . LEU A 1 92 ? 18.659 -8.798 -11.601 1.00 42.44 92 LEU A CA 1
ATOM 734 C C . LEU A 1 92 ? 18.236 -9.516 -12.873 1.00 42.44 92 LEU A C 1
ATOM 736 O O . LEU A 1 92 ? 18.795 -9.328 -13.949 1.00 42.44 92 LEU A O 1
ATOM 740 N N . HIS A 1 93 ? 17.241 -10.375 -12.692 1.00 38.25 93 HIS A N 1
ATOM 741 C CA . HIS A 1 93 ? 16.387 -10.864 -13.758 1.00 38.25 93 HIS A CA 1
ATOM 742 C C . HIS A 1 93 ? 15.880 -9.646 -14.543 1.00 38.25 93 HIS A C 1
ATOM 744 O O . HIS A 1 93 ? 15.246 -8.764 -13.959 1.00 38.25 93 HIS A O 1
ATOM 750 N N . GLU A 1 94 ? 16.211 -9.570 -15.831 1.00 42.56 94 GLU A N 1
ATOM 751 C CA . GLU A 1 94 ? 15.806 -8.472 -16.704 1.00 42.56 94 GLU A CA 1
ATOM 752 C C . GLU A 1 94 ? 14.281 -8.337 -16.690 1.00 42.56 94 GLU A C 1
ATOM 754 O O . GLU A 1 94 ? 13.530 -9.185 -17.175 1.00 42.56 94 GLU A O 1
ATOM 759 N N . SER A 1 95 ? 13.816 -7.262 -16.070 1.00 43.00 95 SER A N 1
ATOM 760 C CA . SER A 1 95 ? 12.412 -6.908 -15.976 1.00 43.00 95 SER A CA 1
ATOM 761 C C . SER A 1 95 ? 12.036 -6.033 -17.167 1.00 43.00 95 SER A C 1
ATOM 763 O O . SER A 1 95 ? 12.337 -4.841 -17.186 1.00 43.00 95 SER A O 1
ATOM 765 N N . GLN A 1 96 ? 11.357 -6.623 -18.155 1.00 41.44 96 GLN A N 1
ATOM 766 C CA . GLN A 1 96 ? 10.724 -5.936 -19.289 1.00 41.44 96 GLN A CA 1
ATOM 767 C C . GLN A 1 96 ? 9.519 -5.086 -18.840 1.00 41.44 96 GLN A C 1
ATOM 769 O O . GLN A 1 96 ? 8.378 -5.371 -19.205 1.00 41.44 96 GLN A O 1
ATOM 774 N N . TYR A 1 97 ? 9.732 -4.047 -18.033 1.00 43.16 97 TYR A N 1
ATOM 775 C CA . TYR A 1 97 ? 8.667 -3.102 -17.678 1.00 43.16 97 TYR A CA 1
ATOM 776 C C . TYR A 1 97 ? 8.982 -1.709 -18.229 1.00 43.16 97 TYR A C 1
ATOM 778 O O . TYR A 1 97 ? 10.145 -1.293 -18.242 1.00 43.16 97 TYR A O 1
ATOM 786 N N . PRO A 1 98 ? 7.967 -0.976 -18.717 1.00 38.59 98 PRO A N 1
ATOM 787 C CA . PRO A 1 98 ? 8.172 0.327 -19.323 1.00 38.59 98 PRO A CA 1
ATOM 788 C C . PRO A 1 98 ? 8.724 1.325 -18.303 1.00 38.59 98 PRO A C 1
ATOM 790 O O . PRO A 1 98 ? 8.297 1.384 -17.152 1.00 38.59 98 PRO A O 1
ATOM 793 N N . LYS A 1 99 ? 9.677 2.129 -18.774 1.00 37.44 99 LYS A N 1
ATOM 794 C CA . LYS A 1 99 ? 10.379 3.180 -18.036 1.00 37.44 99 LYS A CA 1
ATOM 795 C C . LYS A 1 99 ? 9.379 4.199 -17.478 1.00 37.44 99 LYS A C 1
ATOM 797 O O . LYS A 1 99 ? 8.971 5.116 -18.189 1.00 37.44 99 LYS A O 1
ATOM 802 N N . ILE A 1 100 ? 8.995 4.075 -16.212 1.00 42.44 100 ILE A N 1
ATOM 803 C CA . ILE A 1 100 ? 8.272 5.139 -15.514 1.00 42.44 100 ILE A CA 1
ATOM 804 C C . ILE A 1 100 ? 9.324 6.159 -15.074 1.00 42.44 100 ILE A C 1
ATOM 806 O O . ILE A 1 100 ? 10.189 5.865 -14.254 1.00 42.44 100 ILE A O 1
ATOM 810 N N . LYS A 1 101 ? 9.279 7.374 -15.632 1.00 41.97 101 LYS A N 1
ATOM 811 C CA . LYS A 1 101 ? 10.059 8.508 -15.119 1.00 41.97 101 LYS A CA 1
ATOM 812 C C . LYS A 1 101 ? 9.438 8.950 -13.788 1.00 41.97 101 LYS A C 1
ATOM 814 O O . LYS A 1 101 ? 8.598 9.845 -13.758 1.00 41.97 101 LYS A O 1
ATOM 819 N N . VAL A 1 102 ? 9.827 8.293 -12.694 1.00 47.56 102 VAL A N 1
ATOM 820 C CA . VAL A 1 102 ? 9.450 8.613 -11.303 1.00 47.56 102 VAL A CA 1
ATOM 821 C C . VAL A 1 102 ? 10.176 9.892 -10.857 1.00 47.56 102 VAL A C 1
ATOM 823 O O . VAL A 1 102 ? 11.055 9.872 -10.009 1.00 47.56 102 VAL A O 1
ATOM 826 N N . VAL A 1 103 ? 9.859 11.028 -11.479 1.00 40.22 103 VAL A N 1
ATOM 827 C CA . VAL A 1 103 ? 10.346 12.357 -11.051 1.00 40.22 103 VAL A CA 1
ATOM 828 C C . VAL A 1 103 ? 9.214 13.192 -10.438 1.00 40.22 103 VAL A C 1
ATOM 830 O O . VAL A 1 103 ? 9.466 14.149 -9.719 1.00 40.22 103 VAL A O 1
ATOM 833 N N . THR A 1 104 ? 7.954 12.796 -10.627 1.00 34.47 104 THR A N 1
ATOM 834 C CA . THR A 1 104 ? 6.778 13.548 -10.154 1.00 34.47 104 THR A CA 1
ATOM 835 C C . THR A 1 104 ? 6.050 12.935 -8.953 1.00 34.47 104 THR A C 1
ATOM 837 O O . THR A 1 104 ? 5.161 13.579 -8.403 1.00 34.47 104 THR A O 1
ATOM 840 N N . ALA A 1 105 ? 6.422 11.735 -8.491 1.00 39.81 105 ALA A N 1
ATOM 841 C CA . ALA A 1 105 ? 5.779 11.092 -7.333 1.00 39.81 105 ALA A CA 1
ATOM 842 C C . ALA A 1 105 ? 6.431 11.454 -5.986 1.00 39.81 105 ALA A C 1
ATOM 844 O O . ALA A 1 105 ? 5.769 11.417 -4.952 1.00 39.81 105 ALA A O 1
ATOM 845 N N . THR A 1 106 ? 7.699 11.870 -5.984 1.00 41.78 106 THR A N 1
ATOM 846 C CA . THR A 1 106 ? 8.417 12.299 -4.772 1.00 41.78 106 THR A CA 1
ATOM 847 C C . THR A 1 106 ? 7.832 13.573 -4.149 1.00 41.78 106 THR A C 1
A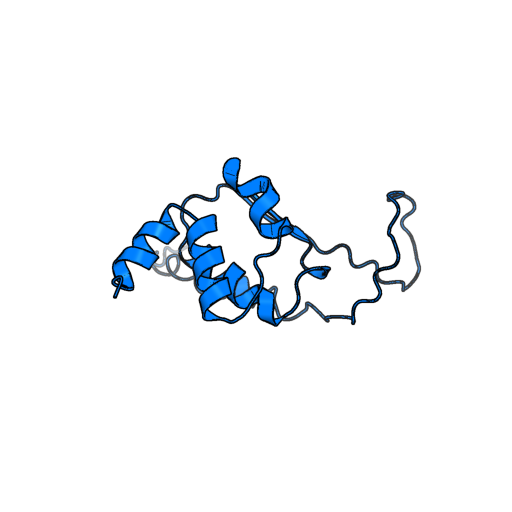TOM 849 O O . THR A 1 106 ? 7.898 13.734 -2.936 1.00 41.78 106 THR A O 1
ATOM 852 N N . LEU A 1 107 ? 7.182 14.445 -4.932 1.00 40.53 107 LEU A N 1
ATOM 853 C CA . LEU A 1 107 ? 6.515 15.656 -4.422 1.00 40.53 107 LEU A CA 1
ATOM 854 C C . LEU A 1 107 ? 5.091 15.411 -3.895 1.00 40.53 107 LEU A C 1
ATOM 856 O O . LEU A 1 107 ? 4.618 16.164 -3.046 1.00 40.53 107 LEU A O 1
ATOM 860 N N . MET A 1 108 ? 4.406 14.358 -4.349 1.00 36.56 108 MET A N 1
ATOM 861 C CA . MET A 1 108 ? 2.998 14.126 -3.997 1.00 36.56 108 MET A CA 1
ATOM 862 C C . MET A 1 108 ? 2.824 13.420 -2.639 1.00 36.56 108 MET A C 1
ATOM 864 O O . MET A 1 108 ? 1.763 13.515 -2.029 1.00 36.56 108 MET A O 1
ATOM 868 N N . VAL A 1 109 ? 3.883 12.787 -2.118 1.00 41.66 109 VAL A N 1
ATOM 869 C CA . VAL A 1 109 ? 3.898 12.191 -0.769 1.00 41.66 109 VAL A CA 1
ATOM 870 C C . VAL A 1 109 ? 4.155 13.247 0.320 1.00 41.66 109 VAL A C 1
ATOM 872 O O . VAL A 1 109 ? 3.690 13.083 1.442 1.00 41.66 109 VAL A O 1
ATOM 875 N N . CYS A 1 110 ? 4.801 14.377 0.001 1.00 43.75 110 CYS A N 1
ATOM 876 C CA . CYS A 1 110 ? 5.037 15.462 0.969 1.00 43.75 110 CYS A CA 1
ATOM 877 C C . CYS A 1 110 ? 3.823 16.375 1.215 1.00 43.75 110 CYS A C 1
ATOM 879 O O . CYS A 1 110 ? 3.756 17.023 2.258 1.00 43.75 110 CYS A O 1
ATOM 881 N N . ALA A 1 111 ? 2.853 16.440 0.299 1.00 43.97 111 ALA A N 1
ATOM 882 C CA . ALA A 1 111 ? 1.726 17.369 0.419 1.00 43.97 111 ALA A CA 1
ATOM 883 C C . ALA A 1 111 ? 0.782 17.090 1.616 1.00 43.97 111 ALA A C 1
ATOM 885 O O . ALA A 1 111 ? 0.456 18.042 2.325 1.00 43.97 111 ALA A O 1
ATOM 886 N N . PRO A 1 112 ? 0.371 15.843 1.931 1.00 44.84 112 PRO A N 1
ATOM 887 C CA . PRO A 1 112 ? -0.512 15.601 3.077 1.00 44.84 112 PRO A CA 1
ATOM 888 C C . PRO A 1 112 ? 0.217 15.566 4.434 1.00 44.84 112 PRO A C 1
ATOM 890 O O . PRO A 1 112 ? -0.437 15.605 5.473 1.00 44.84 112 PRO A O 1
ATOM 893 N N . LEU A 1 113 ? 1.555 15.498 4.451 1.00 46.66 113 LEU A N 1
ATOM 894 C CA . LEU A 1 113 ? 2.365 15.431 5.679 1.00 46.66 113 LEU A CA 1
ATOM 895 C C . LEU A 1 113 ? 2.751 16.813 6.238 1.00 46.66 113 LEU A C 1
ATOM 897 O O . LEU A 1 113 ? 3.134 16.913 7.401 1.00 46.66 113 LEU A O 1
ATOM 901 N N . CYS A 1 114 ? 2.623 17.886 5.452 1.00 39.56 114 CYS A N 1
ATOM 902 C CA . CYS A 1 114 ? 3.110 19.219 5.828 1.00 39.56 114 CYS A CA 1
ATOM 903 C C . CYS A 1 114 ? 2.051 20.131 6.486 1.00 39.56 114 CYS A C 1
ATOM 905 O O . CYS A 1 114 ? 2.309 21.316 6.698 1.00 39.56 114 CYS A O 1
ATOM 907 N N . GLN A 1 115 ? 0.852 19.623 6.799 1.00 46.75 115 GLN A N 1
ATOM 908 C CA . GLN A 1 115 ? -0.297 20.477 7.134 1.00 46.75 115 GLN A CA 1
ATOM 909 C C . GLN A 1 115 ? -0.669 20.684 8.619 1.00 46.75 115 GLN A C 1
ATOM 911 O O . GLN A 1 115 ? -1.693 21.322 8.856 1.00 46.75 115 GLN A O 1
ATOM 916 N N . PRO A 1 116 ? 0.141 20.297 9.630 1.00 44.91 116 PRO A N 1
ATOM 917 C CA . PRO A 1 116 ? -0.043 20.890 10.959 1.00 44.91 116 PRO A CA 1
ATOM 918 C C . PRO A 1 116 ? 1.237 21.431 11.621 1.00 44.91 116 PRO A C 1
ATOM 920 O O . PRO A 1 116 ? 1.310 21.445 12.844 1.00 44.91 116 PRO A O 1
ATOM 923 N N . LEU A 1 117 ? 2.235 21.915 10.866 1.00 45.50 117 LEU A N 1
ATOM 924 C CA . LEU A 1 117 ? 3.391 22.632 11.454 1.00 45.50 117 LEU A CA 1
ATOM 925 C C . LEU A 1 117 ? 3.439 24.143 11.152 1.00 45.50 117 LEU A C 1
ATOM 927 O O . LEU A 1 117 ? 4.281 24.842 11.705 1.00 45.50 117 LEU A O 1
ATOM 931 N N . CYS A 1 118 ? 2.499 24.693 10.375 1.00 41.31 118 CYS A N 1
ATOM 932 C CA . CYS A 1 118 ? 2.410 26.143 10.121 1.00 41.31 118 CYS A CA 1
ATOM 933 C C . CYS A 1 118 ? 1.756 26.965 11.253 1.00 41.31 118 CYS A C 1
ATOM 935 O O . CYS A 1 118 ? 1.460 28.140 11.052 1.00 41.31 118 CYS A O 1
ATOM 937 N N . LEU A 1 119 ? 1.523 26.386 12.435 1.00 43.16 119 LEU A N 1
ATOM 938 C CA . LEU A 1 119 ? 0.937 27.089 13.586 1.00 43.16 119 LEU A CA 1
ATOM 939 C C . LEU A 1 119 ? 1.869 27.091 14.805 1.00 43.16 119 LEU A C 1
ATOM 941 O O . LEU A 1 119 ? 1.445 26.794 15.918 1.00 43.16 119 LEU A O 1
ATOM 945 N N . LEU A 1 120 ? 3.133 27.470 14.608 1.00 42.22 120 LEU A N 1
ATOM 946 C CA . LEU A 1 120 ? 3.948 28.014 15.695 1.00 42.22 120 LEU A CA 1
ATOM 947 C C . LEU A 1 120 ? 4.373 29.441 15.316 1.00 42.22 120 LEU A C 1
ATOM 949 O O . LEU A 1 120 ? 4.940 29.642 14.241 1.00 42.22 120 LEU A O 1
ATOM 953 N N . PRO A 1 121 ? 4.003 30.442 16.136 1.00 45.31 121 PRO A N 1
ATOM 954 C CA . PRO A 1 121 ? 4.127 31.846 15.793 1.00 45.31 121 PRO A CA 1
ATOM 955 C C . PRO A 1 121 ? 5.588 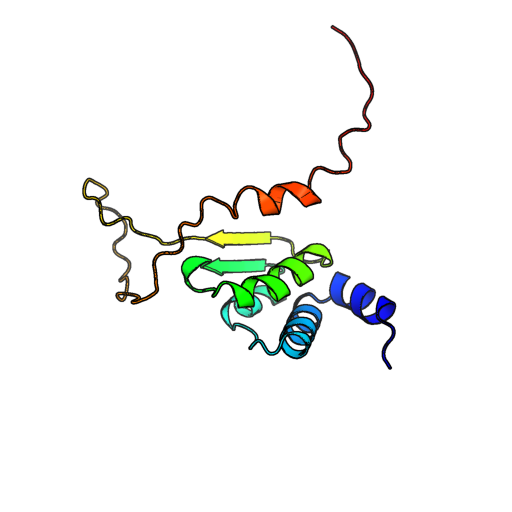32.287 15.814 1.00 45.31 121 PRO A C 1
ATOM 957 O O . PRO A 1 121 ? 6.422 31.733 16.528 1.00 45.31 121 PRO A O 1
ATOM 960 N N . ALA A 1 122 ? 5.848 33.325 15.025 1.00 47.75 122 ALA A N 1
ATOM 961 C CA . ALA A 1 122 ? 7.075 34.098 15.002 1.00 47.75 122 ALA A CA 1
ATOM 962 C C . ALA A 1 122 ? 7.689 34.280 16.401 1.00 47.75 122 ALA A C 1
ATOM 964 O O . ALA A 1 122 ? 7.067 34.880 17.277 1.00 47.75 122 ALA A O 1
ATOM 965 N N . LEU A 1 123 ? 8.936 33.842 16.569 1.00 34.16 123 LEU A N 1
ATOM 966 C CA . LEU A 1 123 ? 9.827 34.377 17.588 1.00 34.16 123 LEU A CA 1
ATOM 967 C C . LEU A 1 123 ? 11.150 34.765 16.925 1.00 34.16 123 LEU A C 1
ATOM 969 O O . LEU A 1 123 ? 11.860 33.955 16.340 1.00 34.16 123 LEU A O 1
ATOM 973 N N . THR A 1 124 ? 11.372 36.069 16.997 1.00 36.53 124 THR A N 1
ATOM 974 C CA . THR A 1 124 ? 12.556 36.871 16.705 1.00 36.53 124 THR A CA 1
ATOM 975 C C . THR A 1 124 ? 13.856 36.299 17.271 1.00 36.53 124 THR A C 1
ATOM 977 O O . THR A 1 124 ? 13.889 35.940 18.448 1.00 36.53 124 THR A O 1
ATOM 980 N N . CYS A 1 125 ? 14.918 36.315 16.463 1.00 34.34 125 CYS A N 1
ATOM 981 C CA . CYS A 1 125 ? 16.138 37.120 16.645 1.00 34.34 125 CYS A CA 1
ATOM 982 C C . CYS A 1 125 ? 17.028 36.970 15.404 1.00 34.34 125 CYS A C 1
ATOM 984 O O . CYS A 1 125 ? 17.240 35.816 14.976 1.00 34.34 125 CYS A O 1
#

Foldseek 3Di:
DPPPVVLLVVLQAPLVVQLVVVCVVQVHDDDCLQVVCVVVLEGAEAPLPADPSSVVSVVVSVLRYDRRPYYYYDHPDDPPPDDDDPDDPDDDDDDPDDDDPPPPVVVVVVVVVPPPPPPDDDDDD

Secondary structure (DSSP, 8-state):
---HHHHHHHHHH-HHHHHHHHHHHTT-PPPHHHHTTGGGTEEEEEGGGS-GGGHHHHHHHHHH----SEEEEE------S--------S-----------TTSSTTTTTTTTSTTSS-S-----

Radius of gyration: 18.35 Å; chains: 1; bounding box: 56×48×37 Å

pLDDT: mean 70.55, std 22.79, range [34.16, 94.94]

Sequence (125 aa):
MIDTVQVRRQGAFDFQSHYEYLCALQDSVPLPAVKAYLNQGVLDINGDRVRLPDWVPILNSLGINKHLTFVAVRSCYQSSNGETDINNRFYLHESQYPKIKVVTATLMVCAPLCQPLCLLPALTC